Protein AF-A0A9E0LP54-F1 (afdb_monomer_lite)

Secondary structure (DSSP, 8-state):
---SHHHHHHHHHHHHHHHHHHHHHHHHHHTT-S-HHHHHHHHHHHHHHHHHHHHHHHHHHHHHTT-S----HHHHHHHHHHHHHHHHHHTT--HHHHHHHHTS-HHHHHHHHHTTTTT--HHHHHHHHHHHHS--------------

pLDDT: mean 88.48, std 14.31, range [39.94, 97.5]

Structure (mmCIF, N/CA/C/O backbone):
data_AF-A0A9E0LP54-F1
#
_entry.id   AF-A0A9E0LP54-F1
#
loop_
_atom_site.group_PDB
_atom_site.id
_atom_site.type_symbol
_atom_site.label_atom_id
_atom_site.label_alt_id
_atom_site.label_comp_id
_atom_site.label_asym_id
_atom_site.label_entity_id
_atom_site.label_seq_id
_atom_site.pdbx_PDB_ins_code
_atom_site.Cartn_x
_atom_site.Cartn_y
_atom_site.Cartn_z
_atom_site.occupancy
_atom_site.B_iso_or_equiv
_atom_site.auth_seq_id
_atom_site.auth_comp_id
_atom_site.auth_asym_id
_atom_site.auth_atom_id
_atom_site.pdbx_PDB_model_num
ATOM 1 N N . MET A 1 1 ? 3.823 -2.191 -5.798 1.00 84.88 1 MET A N 1
ATOM 2 C CA . MET A 1 1 ? 3.596 -3.620 -5.489 1.00 84.88 1 MET A CA 1
ATOM 3 C C . MET A 1 1 ? 2.804 -4.294 -6.603 1.00 84.88 1 MET A C 1
ATOM 5 O O . MET A 1 1 ? 1.711 -3.843 -6.953 1.00 84.88 1 MET A O 1
ATOM 9 N N . LEU A 1 2 ? 3.349 -5.385 -7.138 1.00 94.00 2 LEU A N 1
ATOM 10 C CA . LEU A 1 2 ? 2.703 -6.236 -8.137 1.00 94.00 2 LEU A CA 1
ATOM 11 C C . LEU A 1 2 ? 1.709 -7.180 -7.451 1.00 94.00 2 LEU A C 1
ATOM 13 O O . LEU A 1 2 ? 2.024 -7.795 -6.439 1.00 94.00 2 LEU A O 1
ATOM 17 N N . LYS A 1 3 ? 0.493 -7.292 -7.990 1.00 92.25 3 LYS A N 1
ATOM 18 C CA . LYS A 1 3 ? -0.607 -8.037 -7.349 1.00 92.25 3 LYS A CA 1
ATOM 19 C C . LYS A 1 3 ? -0.773 -9.458 -7.879 1.00 92.25 3 LYS A C 1
ATOM 21 O O . LYS A 1 3 ? -1.484 -10.252 -7.274 1.00 92.25 3 LYS A O 1
ATOM 26 N N . ASN A 1 4 ? -0.222 -9.755 -9.056 1.00 94.69 4 ASN A N 1
ATOM 27 C CA . ASN A 1 4 ? -0.403 -11.041 -9.721 1.00 94.69 4 ASN A CA 1
ATOM 28 C C . ASN A 1 4 ? 0.702 -11.342 -10.741 1.00 94.69 4 ASN A C 1
ATOM 30 O O . ASN A 1 4 ? 1.452 -10.463 -11.168 1.00 94.69 4 ASN A O 1
ATOM 34 N N . GLU A 1 5 ? 0.708 -12.592 -11.200 1.00 95.44 5 GLU A N 1
ATOM 35 C CA . GLU A 1 5 ? 1.650 -13.121 -12.187 1.00 95.44 5 GLU A CA 1
ATOM 36 C C . GLU A 1 5 ? 1.614 -12.366 -13.529 1.00 95.44 5 GLU A C 1
ATOM 38 O O . GLU A 1 5 ? 2.645 -12.135 -14.159 1.00 95.44 5 GLU A O 1
ATOM 43 N N . LYS A 1 6 ? 0.432 -11.920 -13.978 1.00 97.12 6 LYS A N 1
ATOM 44 C CA . LYS A 1 6 ? 0.306 -11.151 -15.228 1.00 97.12 6 LYS A CA 1
ATOM 45 C C . LYS A 1 6 ? 1.036 -9.807 -15.127 1.00 97.12 6 LYS A C 1
ATOM 47 O O . LYS A 1 6 ? 1.740 -9.423 -16.061 1.00 97.12 6 LYS A O 1
ATOM 52 N N . GLN A 1 7 ? 0.873 -9.102 -14.009 1.00 97.25 7 GLN A N 1
ATOM 53 C CA . GLN A 1 7 ? 1.554 -7.838 -13.728 1.00 97.25 7 GLN A CA 1
ATOM 54 C C . GLN A 1 7 ? 3.062 -8.050 -13.605 1.00 97.25 7 GLN A C 1
ATOM 56 O O . GLN A 1 7 ? 3.818 -7.283 -14.190 1.00 97.25 7 GLN A O 1
ATOM 61 N N . TYR A 1 8 ? 3.493 -9.130 -12.954 1.00 97.50 8 TYR A N 1
ATOM 62 C CA . TYR A 1 8 ? 4.900 -9.510 -12.861 1.00 97.50 8 TYR A CA 1
ATOM 63 C C . TYR A 1 8 ? 5.558 -9.752 -14.228 1.00 97.50 8 TYR A C 1
ATOM 65 O O . TYR A 1 8 ? 6.585 -9.146 -14.543 1.00 97.50 8 TYR A O 1
ATOM 73 N N . ARG A 1 9 ? 4.928 -10.542 -15.106 1.00 97.06 9 ARG A N 1
ATOM 74 C CA . ARG A 1 9 ? 5.430 -10.761 -16.478 1.00 97.06 9 ARG A CA 1
ATOM 75 C C . ARG A 1 9 ? 5.494 -9.468 -17.285 1.00 97.06 9 ARG A C 1
ATOM 77 O O . ARG A 1 9 ? 6.457 -9.233 -18.021 1.00 97.06 9 ARG A O 1
ATOM 84 N N . SER A 1 10 ? 4.480 -8.618 -17.135 1.00 97.50 10 SER A N 1
ATOM 85 C CA . SER A 1 10 ? 4.462 -7.300 -17.766 1.00 97.50 10 SER A CA 1
ATOM 86 C C . SER A 1 10 ? 5.604 -6.422 -17.250 1.00 97.50 10 SER A C 1
ATOM 88 O O . SER A 1 10 ? 6.281 -5.787 -18.054 1.00 97.50 10 SER A O 1
ATOM 90 N N . ALA A 1 11 ? 5.862 -6.421 -15.940 1.00 96.19 11 ALA A N 1
ATOM 91 C CA . ALA A 1 11 ? 6.942 -5.659 -15.321 1.00 96.19 11 ALA A CA 1
ATOM 92 C C . ALA A 1 11 ? 8.320 -6.118 -15.819 1.00 96.19 11 ALA A C 1
ATOM 94 O O . ALA A 1 11 ? 9.118 -5.278 -16.228 1.00 96.19 11 ALA A O 1
ATOM 95 N N . LYS A 1 12 ? 8.579 -7.434 -15.899 1.00 97.38 12 LYS A N 1
ATOM 96 C CA . LYS A 1 12 ? 9.823 -7.974 -16.485 1.00 97.38 12 LYS A CA 1
ATOM 97 C C . LYS A 1 12 ? 10.004 -7.576 -17.950 1.00 97.38 12 LYS A C 1
ATOM 99 O O . LYS A 1 12 ? 11.099 -7.200 -18.363 1.00 97.38 12 LYS A O 1
ATOM 104 N N . THR A 1 13 ? 8.925 -7.605 -18.730 1.00 97.50 13 THR A N 1
ATOM 105 C CA . THR A 1 13 ? 8.959 -7.173 -20.136 1.00 97.50 13 THR A CA 1
ATOM 106 C C . THR A 1 13 ? 9.296 -5.685 -20.249 1.00 97.50 13 THR A C 1
ATOM 108 O O . THR A 1 13 ? 10.153 -5.307 -21.046 1.00 97.50 13 THR A O 1
ATOM 111 N N . SER A 1 14 ? 8.657 -4.838 -19.440 1.00 95.81 14 SER A N 1
ATOM 112 C CA . SER A 1 14 ? 8.945 -3.402 -19.393 1.00 95.81 14 SER A CA 1
ATOM 113 C C . SER A 1 14 ? 10.371 -3.117 -18.929 1.00 95.81 14 SER A C 1
ATOM 115 O O . SER A 1 14 ? 11.036 -2.280 -19.526 1.00 95.81 14 SER A O 1
ATOM 117 N N . LEU A 1 15 ? 10.871 -3.837 -17.921 1.00 97.19 15 LEU A N 1
ATOM 118 C CA . LEU A 1 15 ? 12.246 -3.706 -17.437 1.00 97.19 15 LEU A CA 1
ATOM 119 C C . LEU A 1 15 ? 13.260 -3.966 -18.558 1.00 97.19 15 LEU A C 1
ATOM 121 O O . LEU A 1 15 ? 14.198 -3.190 -18.729 1.00 97.19 15 LEU A O 1
ATOM 125 N N . ASN A 1 16 ? 13.049 -5.017 -19.353 1.00 96.50 16 ASN A N 1
ATOM 126 C CA . ASN A 1 16 ? 13.913 -5.316 -20.494 1.00 96.50 16 ASN A CA 1
ATOM 127 C C . ASN A 1 16 ? 13.868 -4.202 -21.548 1.00 96.50 16 ASN A C 1
ATOM 129 O O . ASN A 1 16 ? 14.917 -3.793 -22.032 1.00 96.50 16 ASN A O 1
ATOM 133 N N . LYS A 1 17 ? 12.682 -3.655 -21.847 1.00 96.31 17 LYS A N 1
ATOM 134 C CA . LYS A 1 17 ? 12.545 -2.514 -22.770 1.00 96.31 17 LYS A CA 1
ATOM 135 C C . LYS A 1 17 ? 13.293 -1.278 -22.273 1.00 96.31 17 LYS A C 1
ATOM 137 O O . LYS A 1 17 ? 14.012 -0.659 -23.046 1.00 96.31 17 LYS A O 1
ATOM 142 N N . TRP A 1 18 ? 13.160 -0.936 -20.991 1.00 95.50 18 TRP A N 1
ATOM 143 C CA . TRP A 1 18 ? 13.866 0.208 -20.409 1.00 95.50 18 TRP A CA 1
ATOM 144 C C . TRP A 1 18 ? 15.384 0.032 -20.434 1.00 95.50 18 TRP A C 1
ATOM 146 O O . TRP A 1 18 ? 16.092 0.989 -20.729 1.00 95.50 18 TRP A O 1
ATOM 156 N N . ARG A 1 19 ? 15.884 -1.186 -20.194 1.00 94.94 19 ARG A N 1
ATOM 157 C CA . ARG A 1 19 ? 17.312 -1.506 -20.338 1.00 94.94 19 ARG A CA 1
ATOM 158 C C . ARG A 1 19 ? 17.790 -1.327 -21.776 1.00 94.94 19 ARG A C 1
ATOM 160 O O . ARG A 1 19 ? 18.763 -0.620 -21.991 1.00 94.94 19 ARG A O 1
ATOM 167 N N . SER A 1 20 ? 17.059 -1.858 -22.756 1.00 94.56 20 SER A N 1
ATOM 168 C CA . SER A 1 20 ? 17.400 -1.657 -24.169 1.00 94.56 20 SER A CA 1
ATOM 169 C C . SER A 1 20 ? 17.370 -0.180 -24.576 1.00 94.56 20 SER A C 1
ATOM 171 O O . SER A 1 20 ? 18.238 0.262 -25.321 1.00 94.56 20 SER A O 1
ATOM 173 N N . ASN A 1 21 ? 16.415 0.607 -24.069 1.00 93.56 21 ASN A N 1
ATOM 174 C CA . ASN A 1 21 ? 16.376 2.051 -24.316 1.00 93.56 21 ASN A CA 1
ATOM 175 C C . ASN A 1 21 ? 17.593 2.767 -23.715 1.00 93.56 21 ASN A C 1
ATOM 177 O O . ASN A 1 21 ? 18.141 3.664 -24.349 1.00 93.56 21 ASN A O 1
ATOM 181 N N . LEU A 1 22 ? 18.024 2.363 -22.516 1.00 93.06 22 LEU A N 1
ATOM 182 C CA . LEU A 1 22 ? 19.222 2.902 -21.879 1.00 93.06 22 LEU A CA 1
ATOM 183 C C . LEU A 1 22 ? 20.479 2.597 -22.705 1.00 93.06 22 LEU A C 1
ATOM 185 O O . LEU A 1 22 ? 21.314 3.481 -22.882 1.00 93.06 22 LEU A O 1
ATOM 189 N N . ASP A 1 23 ? 20.590 1.384 -23.250 1.00 91.69 23 ASP A N 1
ATOM 190 C CA . ASP A 1 23 ? 21.707 0.997 -24.118 1.00 91.69 23 ASP A CA 1
ATOM 191 C C . ASP A 1 23 ? 21.747 1.860 -25.389 1.00 91.69 23 ASP A C 1
ATOM 193 O O . ASP A 1 23 ? 22.788 2.421 -25.727 1.00 91.69 23 ASP A O 1
ATOM 197 N N . VAL A 1 24 ? 20.596 2.054 -26.047 1.00 90.56 24 VAL A N 1
ATOM 198 C CA . VAL A 1 24 ? 20.473 2.931 -27.228 1.00 90.56 24 VAL A CA 1
ATOM 199 C C . VAL A 1 24 ? 20.843 4.379 -26.895 1.00 90.56 24 VAL A C 1
ATOM 201 O O . VAL A 1 24 ? 21.543 5.033 -27.673 1.00 90.56 24 VAL A O 1
ATOM 204 N N . LEU A 1 25 ? 20.398 4.887 -25.742 1.00 88.50 25 LEU A N 1
ATOM 205 C CA . LEU A 1 25 ? 20.723 6.238 -25.289 1.00 88.50 25 LEU A CA 1
ATOM 206 C C . LEU A 1 25 ? 22.231 6.402 -25.051 1.00 88.50 25 LEU A C 1
ATOM 208 O O . LEU A 1 25 ? 22.810 7.398 -25.485 1.00 88.50 25 LEU A O 1
ATOM 212 N N . ASN A 1 26 ? 22.877 5.414 -24.428 1.00 87.06 26 ASN A N 1
ATOM 213 C CA . ASN A 1 26 ? 24.323 5.421 -24.209 1.00 87.06 26 ASN A CA 1
ATOM 214 C C . ASN A 1 26 ? 25.096 5.410 -25.539 1.00 87.06 26 ASN A C 1
ATOM 216 O O . ASN A 1 26 ? 25.999 6.224 -25.718 1.00 87.06 26 ASN A O 1
ATOM 220 N N . SER A 1 27 ? 24.692 4.596 -26.522 1.00 85.88 27 SER A N 1
ATOM 221 C CA . SER A 1 27 ? 25.318 4.604 -27.856 1.00 85.88 27 SER A CA 1
ATOM 222 C C . SER A 1 27 ? 25.150 5.944 -28.591 1.00 85.88 27 SER A C 1
ATOM 224 O O . SER A 1 27 ? 26.052 6.401 -29.300 1.00 85.88 27 SER A O 1
ATOM 226 N N . ARG A 1 28 ? 24.006 6.622 -28.414 1.00 82.81 28 ARG A N 1
ATOM 227 C CA . ARG A 1 28 ? 23.783 7.973 -28.960 1.00 82.81 28 ARG A CA 1
ATOM 228 C C . ARG A 1 28 ? 24.678 9.014 -28.283 1.00 82.81 28 ARG A C 1
ATOM 230 O O . ARG A 1 28 ? 25.156 9.924 -28.960 1.00 82.81 28 ARG A O 1
ATOM 237 N N . ALA A 1 29 ? 24.915 8.865 -26.981 1.00 80.56 29 ALA A N 1
ATOM 238 C CA . ALA A 1 29 ? 25.820 9.714 -26.212 1.00 80.56 29 ALA A CA 1
ATOM 239 C C . ALA A 1 29 ? 27.264 9.617 -26.703 1.00 80.56 29 ALA A C 1
ATOM 241 O O . ALA A 1 29 ? 27.914 10.638 -26.913 1.00 80.56 29 ALA A O 1
ATOM 242 N N . GLU A 1 30 ? 27.734 8.398 -26.963 1.00 79.94 30 GLU A N 1
ATOM 243 C CA . GLU A 1 30 ? 29.075 8.126 -27.494 1.00 79.94 30 GLU A CA 1
ATOM 244 C C . GLU A 1 30 ? 29.284 8.712 -28.898 1.00 79.94 30 GLU A C 1
ATOM 246 O O . GLU A 1 30 ? 30.395 9.089 -29.258 1.00 79.94 30 GLU A O 1
ATOM 251 N N . SER A 1 31 ? 28.206 8.849 -29.676 1.00 77.75 31 SER A N 1
ATOM 252 C CA . SER A 1 31 ? 28.245 9.424 -31.026 1.00 77.75 31 SER A CA 1
ATOM 253 C C . SER A 1 31 ? 28.356 10.959 -31.045 1.00 77.75 31 SER A C 1
ATOM 255 O O . SER A 1 31 ? 28.515 11.538 -32.118 1.00 77.75 31 SER A O 1
ATOM 257 N N . GLY A 1 32 ? 28.233 11.639 -29.896 1.00 72.12 32 GLY A N 1
ATOM 258 C CA . GLY A 1 32 ? 28.372 13.100 -29.782 1.00 72.12 32 GLY A CA 1
ATOM 259 C C . GLY A 1 32 ? 27.285 13.923 -30.491 1.00 72.12 32 GLY A C 1
ATOM 260 O O . GLY A 1 32 ? 27.455 15.119 -30.701 1.00 72.12 32 GLY A O 1
ATOM 261 N N . ALA A 1 33 ? 26.169 13.300 -30.883 1.00 66.12 33 ALA A N 1
ATOM 262 C CA . ALA A 1 33 ? 25.135 13.922 -31.717 1.00 66.12 33 ALA A CA 1
ATOM 263 C C . ALA A 1 33 ? 24.134 14.810 -30.944 1.00 66.12 33 ALA A C 1
ATOM 265 O O . ALA A 1 33 ? 23.240 15.397 -31.553 1.00 66.12 33 ALA A O 1
ATOM 266 N N . VAL A 1 34 ? 24.225 14.863 -29.611 1.00 70.81 34 VAL A N 1
ATOM 267 C CA . VAL A 1 34 ? 23.295 15.580 -28.721 1.00 70.81 34 VAL A CA 1
ATOM 268 C C . VAL A 1 34 ? 24.067 16.197 -27.557 1.00 70.81 34 VAL A C 1
ATOM 270 O O . VAL A 1 34 ? 25.060 15.636 -27.101 1.00 70.81 34 VAL A O 1
ATOM 273 N N . GLU A 1 35 ? 23.579 17.334 -27.062 1.00 79.25 35 GLU A N 1
ATOM 274 C CA . GLU A 1 35 ? 24.073 18.013 -25.862 1.00 79.25 35 GLU A CA 1
ATOM 275 C C . GLU A 1 35 ? 24.151 17.074 -24.646 1.00 79.25 35 GLU A C 1
ATOM 277 O O . GLU A 1 35 ? 23.163 16.442 -24.263 1.00 79.25 35 GLU A O 1
ATOM 282 N N . ALA A 1 36 ? 25.319 17.016 -24.001 1.00 80.06 36 ALA A N 1
ATOM 283 C CA . ALA A 1 36 ? 25.621 16.037 -22.953 1.00 80.06 36 ALA A CA 1
ATOM 284 C C . ALA A 1 36 ? 24.684 16.116 -21.733 1.00 80.06 36 ALA A C 1
ATOM 286 O O . ALA A 1 36 ? 24.344 15.087 -21.151 1.00 80.06 36 ALA A O 1
ATOM 287 N N . TRP A 1 37 ? 24.236 17.320 -21.361 1.00 83.56 37 TRP A N 1
ATOM 288 C CA . TRP A 1 37 ? 23.349 17.518 -20.210 1.00 83.56 37 TRP A CA 1
ATOM 289 C C . TRP A 1 37 ? 21.952 16.921 -20.438 1.00 83.56 37 TRP A C 1
ATOM 291 O O . TRP A 1 37 ? 21.359 16.378 -19.511 1.00 83.56 37 TRP A O 1
ATOM 301 N N . LEU A 1 38 ? 21.440 16.968 -21.673 1.00 85.44 38 LEU A N 1
ATOM 302 C CA . LEU A 1 38 ? 20.117 16.439 -22.010 1.00 85.44 38 LEU A CA 1
ATOM 303 C C . LEU A 1 38 ? 20.104 14.907 -21.949 1.00 85.44 38 LEU A C 1
ATOM 305 O O . LEU A 1 38 ? 19.142 14.305 -21.476 1.00 85.44 38 LEU A O 1
ATOM 309 N N . ILE A 1 39 ? 21.196 14.284 -22.394 1.00 86.12 39 ILE A N 1
ATOM 310 C CA . ILE A 1 39 ? 21.387 12.834 -22.310 1.00 86.12 39 ILE A CA 1
ATOM 311 C C . ILE A 1 39 ? 21.468 12.382 -20.850 1.00 86.12 39 ILE A C 1
ATOM 313 O O . ILE A 1 39 ? 20.915 11.340 -20.509 1.00 86.12 39 ILE A O 1
ATOM 317 N N . GLU A 1 40 ? 22.152 13.144 -19.991 1.00 87.94 40 GLU A N 1
ATOM 318 C CA . GLU A 1 40 ? 22.262 12.811 -18.568 1.00 87.94 40 GLU A CA 1
ATOM 319 C C . GLU A 1 40 ? 20.897 12.825 -17.873 1.00 87.94 40 GLU A C 1
ATOM 321 O O . GLU A 1 40 ? 20.561 11.872 -17.173 1.00 87.94 40 GLU A O 1
ATOM 326 N N . GLU A 1 41 ? 20.080 13.852 -18.118 1.00 90.19 41 GLU A N 1
ATOM 327 C CA . GLU A 1 41 ? 18.722 13.933 -17.567 1.00 90.19 41 GLU A CA 1
ATOM 328 C C . GLU A 1 41 ? 17.844 12.764 -18.040 1.00 90.19 41 GLU A C 1
ATOM 330 O O . GLU A 1 41 ? 17.170 12.108 -17.240 1.00 90.19 41 GLU A O 1
ATOM 335 N N . GLU A 1 42 ? 17.888 12.441 -19.337 1.00 90.88 42 GLU A N 1
ATOM 336 C CA . GLU A 1 42 ? 17.133 11.318 -19.899 1.00 90.88 42 GLU A CA 1
ATOM 337 C C . GLU A 1 42 ? 17.602 9.971 -19.318 1.00 90.88 42 GLU A C 1
ATOM 339 O O . GLU A 1 42 ? 16.787 9.124 -18.932 1.00 90.88 42 GLU A O 1
ATOM 344 N N . ARG A 1 43 ? 18.920 9.791 -19.176 1.00 92.81 43 ARG A N 1
ATOM 345 C CA . ARG A 1 43 ? 19.530 8.612 -18.553 1.00 92.81 43 ARG A CA 1
A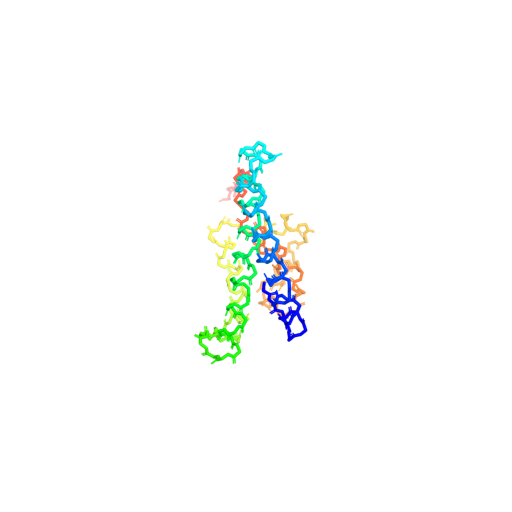TOM 346 C C . ARG A 1 43 ? 19.090 8.470 -17.106 1.00 92.81 43 ARG A C 1
ATOM 348 O O . ARG A 1 43 ? 18.693 7.373 -16.707 1.00 92.81 43 ARG A O 1
ATOM 355 N N . PHE A 1 44 ? 19.142 9.548 -16.332 1.00 93.38 44 PHE A N 1
ATOM 356 C CA . PHE A 1 44 ? 18.719 9.545 -14.940 1.00 93.38 44 PHE A CA 1
ATOM 357 C C . PHE A 1 44 ? 17.253 9.118 -14.820 1.00 93.38 44 PHE A C 1
ATOM 359 O O . PHE A 1 44 ? 16.938 8.209 -14.050 1.00 93.38 44 PHE A O 1
ATOM 366 N N . ALA A 1 45 ? 16.363 9.689 -15.636 1.00 94.50 45 ALA A N 1
ATOM 367 C CA . ALA A 1 45 ? 14.949 9.325 -15.640 1.00 94.50 45 ALA A CA 1
ATOM 368 C C . ALA A 1 45 ? 14.731 7.828 -15.943 1.00 94.50 45 ALA A C 1
ATOM 370 O O . ALA A 1 45 ? 14.007 7.140 -15.214 1.00 94.50 45 ALA A O 1
ATOM 371 N N . ILE A 1 46 ? 15.405 7.290 -16.967 1.00 94.75 46 ILE A N 1
ATOM 372 C CA . ILE A 1 46 ? 15.327 5.863 -17.321 1.00 94.75 46 ILE A CA 1
ATOM 373 C C . ILE A 1 46 ? 15.868 4.980 -16.189 1.00 94.75 46 ILE A C 1
ATOM 375 O O . ILE A 1 46 ? 15.249 3.972 -15.842 1.00 94.75 46 ILE A O 1
ATOM 379 N N . GLN A 1 47 ? 16.995 5.350 -15.578 1.00 95.88 47 GLN A N 1
ATOM 380 C CA . GLN A 1 47 ? 17.582 4.609 -14.460 1.00 95.88 47 GLN A CA 1
ATOM 381 C C . GLN A 1 47 ? 16.644 4.552 -13.252 1.00 95.88 47 GLN A C 1
ATOM 383 O O . GLN A 1 47 ? 16.514 3.491 -12.637 1.00 95.88 47 GLN A O 1
ATOM 388 N N . GLN A 1 48 ? 15.940 5.644 -12.938 1.00 96.81 48 GLN A N 1
ATOM 389 C CA . GLN A 1 48 ? 14.946 5.634 -11.863 1.00 96.81 48 GLN A CA 1
ATOM 390 C C . GLN A 1 48 ? 13.775 4.706 -12.181 1.00 96.81 48 GLN A C 1
ATOM 392 O O . GLN A 1 48 ? 13.344 3.939 -11.317 1.00 96.81 48 GLN A O 1
ATOM 397 N N . GLN A 1 49 ? 13.311 4.696 -13.432 1.00 95.94 49 GLN A N 1
ATOM 398 C CA . GLN A 1 49 ? 12.243 3.795 -13.855 1.00 95.94 49 GLN A CA 1
ATOM 399 C C . GLN A 1 49 ? 12.661 2.317 -13.781 1.00 95.94 49 GLN A C 1
ATOM 401 O O . GLN A 1 49 ? 11.871 1.469 -13.351 1.00 95.94 49 GLN A O 1
ATOM 406 N N . ILE A 1 50 ? 13.905 2.006 -14.160 1.00 97.31 50 ILE A N 1
ATOM 407 C CA . ILE A 1 50 ? 14.506 0.672 -14.021 1.00 97.31 50 ILE A CA 1
ATOM 408 C C . ILE A 1 50 ? 14.565 0.273 -12.549 1.00 97.31 50 ILE A C 1
ATOM 410 O O . ILE A 1 50 ? 14.084 -0.803 -12.193 1.00 97.31 50 ILE A O 1
ATOM 414 N N . LYS A 1 51 ? 15.109 1.145 -11.693 1.00 97.19 51 LYS A N 1
ATOM 415 C CA . LYS A 1 51 ? 15.245 0.897 -10.256 1.00 97.19 51 LYS A CA 1
ATOM 416 C C . LYS A 1 51 ? 13.890 0.614 -9.614 1.00 97.19 51 LYS A C 1
ATOM 418 O O . LYS A 1 51 ? 13.764 -0.354 -8.871 1.00 97.19 51 LYS A O 1
ATOM 423 N N . GLN A 1 52 ? 12.869 1.407 -9.937 1.00 96.38 52 GLN A N 1
ATOM 424 C CA . GLN A 1 52 ? 11.512 1.191 -9.438 1.00 96.38 52 GLN A CA 1
ATOM 425 C C . GLN A 1 52 ? 10.975 -0.193 -9.832 1.00 96.38 52 GLN A C 1
ATOM 427 O O . GLN A 1 52 ? 10.501 -0.932 -8.972 1.00 96.38 52 GLN A O 1
ATOM 432 N N . LEU A 1 53 ? 11.088 -0.570 -11.110 1.00 96.62 53 LEU A N 1
ATOM 433 C CA . LEU A 1 53 ? 10.621 -1.875 -11.589 1.00 96.62 53 LEU A CA 1
ATOM 434 C C . LEU A 1 53 ? 11.387 -3.037 -10.951 1.00 96.62 53 LEU A C 1
ATOM 436 O O . LEU A 1 53 ? 10.780 -4.051 -10.621 1.00 96.62 53 LEU A O 1
ATOM 440 N N . GLN A 1 54 ? 12.701 -2.902 -10.763 1.00 97.38 54 GLN A N 1
ATOM 441 C CA . GLN A 1 54 ? 13.508 -3.918 -10.086 1.00 97.38 54 GLN A CA 1
ATOM 442 C C . GLN A 1 54 ? 13.061 -4.118 -8.640 1.00 97.38 54 GLN A C 1
ATOM 444 O O . GLN A 1 54 ? 12.898 -5.262 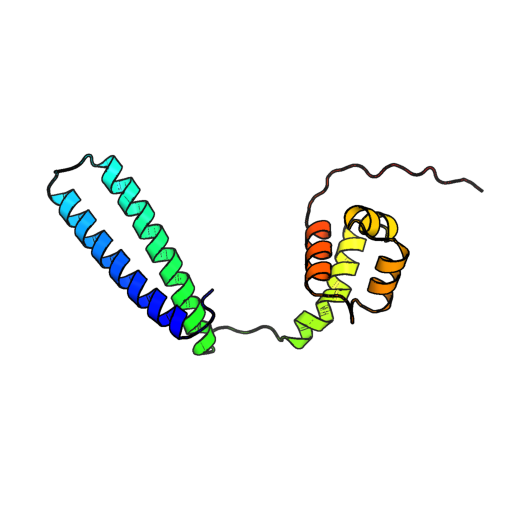-8.229 1.00 97.38 54 GLN A O 1
ATOM 449 N N . THR A 1 55 ? 12.814 -3.034 -7.900 1.00 97.00 55 THR A N 1
ATOM 450 C CA . THR A 1 55 ? 12.303 -3.112 -6.526 1.00 97.00 55 THR A CA 1
ATOM 451 C C . THR A 1 55 ? 10.963 -3.841 -6.475 1.00 97.00 55 THR A C 1
ATOM 453 O O . THR A 1 55 ? 10.804 -4.754 -5.674 1.00 97.00 55 THR A O 1
ATOM 456 N N . GLU A 1 56 ? 10.015 -3.495 -7.350 1.00 96.56 56 GLU A N 1
ATOM 457 C CA . GLU A 1 56 ? 8.696 -4.144 -7.368 1.00 96.56 56 GLU A CA 1
ATOM 458 C C . GLU A 1 56 ? 8.760 -5.630 -7.752 1.00 96.56 56 GLU A C 1
ATOM 460 O O . GLU A 1 56 ? 8.010 -6.443 -7.212 1.00 96.56 56 GLU A O 1
ATOM 465 N N . ILE A 1 57 ? 9.640 -5.988 -8.693 1.00 97.38 57 ILE A N 1
ATOM 466 C CA . ILE A 1 57 ? 9.870 -7.377 -9.109 1.00 97.38 57 ILE A CA 1
ATOM 467 C C . ILE A 1 57 ? 10.498 -8.174 -7.966 1.00 97.38 57 ILE A C 1
ATOM 469 O O . ILE A 1 57 ? 10.017 -9.265 -7.673 1.00 97.38 57 ILE A O 1
ATOM 473 N N . GLN A 1 58 ? 11.529 -7.628 -7.317 1.00 96.31 58 GLN A N 1
ATOM 474 C CA . GLN A 1 58 ? 12.210 -8.289 -6.206 1.00 96.31 58 GLN A CA 1
ATOM 475 C C . GLN A 1 58 ? 11.263 -8.492 -5.021 1.00 96.31 58 GLN A C 1
ATOM 477 O O . GLN A 1 58 ? 11.199 -9.588 -4.479 1.00 96.31 58 GLN A O 1
ATOM 482 N N . GLU A 1 59 ? 10.475 -7.471 -4.673 1.00 95.50 59 GLU A N 1
ATOM 483 C CA . GLU A 1 59 ? 9.446 -7.560 -3.632 1.00 95.50 59 GLU A CA 1
ATOM 484 C C . GLU A 1 59 ? 8.458 -8.701 -3.924 1.00 95.50 59 GLU A C 1
ATOM 486 O O . GLU A 1 59 ? 8.136 -9.491 -3.039 1.00 95.50 59 GLU A O 1
ATOM 491 N N . PHE A 1 60 ? 8.001 -8.832 -5.173 1.00 96.19 60 PHE A N 1
ATOM 492 C CA . PHE A 1 60 ? 7.105 -9.917 -5.568 1.00 96.19 60 PHE A CA 1
ATOM 493 C C . PHE A 1 60 ? 7.771 -11.299 -5.466 1.00 96.19 60 PHE A C 1
ATOM 495 O O . PHE A 1 60 ? 7.160 -12.230 -4.942 1.00 96.19 60 PHE A O 1
ATOM 502 N N . GLU A 1 61 ? 9.008 -11.436 -5.952 1.00 95.62 61 GLU A N 1
ATOM 503 C CA . GLU A 1 61 ? 9.770 -12.692 -5.897 1.00 95.62 61 GLU A CA 1
ATOM 504 C C . GLU A 1 61 ? 10.030 -13.119 -4.447 1.00 95.62 61 GLU A C 1
ATOM 506 O O . GLU A 1 61 ? 9.764 -14.266 -4.096 1.00 95.62 61 GLU A O 1
ATOM 511 N N . ASP A 1 62 ? 10.430 -12.192 -3.576 1.00 95.69 62 ASP A N 1
ATOM 512 C CA . ASP A 1 62 ? 10.680 -12.474 -2.161 1.00 95.69 62 ASP A CA 1
ATOM 513 C C . ASP A 1 62 ? 9.414 -12.946 -1.425 1.00 95.69 62 ASP A C 1
ATOM 515 O O . ASP A 1 62 ? 9.484 -13.860 -0.596 1.00 95.69 62 ASP A O 1
ATOM 519 N N . ILE A 1 63 ? 8.248 -12.372 -1.748 1.00 94.38 63 ILE A N 1
ATOM 520 C CA . ILE A 1 63 ? 6.962 -12.795 -1.176 1.00 94.38 63 ILE A CA 1
ATOM 521 C C . ILE A 1 63 ? 6.597 -14.204 -1.654 1.00 94.38 63 ILE A C 1
ATOM 523 O O . ILE A 1 63 ? 6.225 -15.050 -0.840 1.00 94.38 63 ILE A O 1
ATOM 527 N N . VAL A 1 64 ? 6.693 -14.472 -2.961 1.00 93.38 64 VAL A N 1
ATOM 528 C CA . VAL A 1 64 ? 6.311 -15.769 -3.551 1.00 93.38 64 VAL A CA 1
ATOM 529 C C . VAL A 1 64 ? 7.251 -16.892 -3.107 1.00 93.38 64 VAL A C 1
ATOM 531 O O . VAL A 1 64 ? 6.800 -18.010 -2.867 1.00 93.38 64 VAL A O 1
ATOM 534 N N . GLU A 1 65 ? 8.541 -16.599 -2.949 1.00 94.75 65 GLU A N 1
ATOM 535 C CA . GLU A 1 65 ? 9.555 -17.552 -2.485 1.00 94.75 65 GLU A CA 1
ATOM 536 C C . GLU A 1 65 ? 9.570 -17.724 -0.957 1.00 94.75 65 GLU A C 1
ATOM 538 O O . GLU A 1 65 ? 10.329 -18.539 -0.433 1.00 94.75 65 GLU A O 1
ATOM 543 N N . GLY A 1 66 ? 8.741 -16.971 -0.225 1.00 91.62 66 GLY A N 1
ATOM 544 C CA . GLY A 1 66 ? 8.657 -17.047 1.235 1.00 91.62 66 GLY A CA 1
ATOM 545 C C . GLY A 1 66 ? 9.867 -16.455 1.964 1.00 91.62 66 GLY A C 1
ATOM 546 O O . GLY A 1 66 ? 10.071 -16.737 3.143 1.00 91.62 66 GLY A O 1
ATOM 547 N N . LYS A 1 67 ? 10.668 -15.627 1.286 1.00 93.69 67 LYS A N 1
ATOM 548 C CA . LYS A 1 67 ? 11.775 -14.867 1.888 1.00 93.69 67 LYS A CA 1
ATOM 549 C C . LYS A 1 67 ? 11.268 -13.690 2.719 1.00 93.69 67 LYS A C 1
ATOM 551 O O . LYS A 1 67 ? 11.964 -13.216 3.615 1.00 93.69 67 LYS A O 1
ATOM 556 N N . THR A 1 68 ? 10.051 -13.222 2.447 1.00 90.12 68 THR A N 1
ATOM 557 C CA . THR A 1 68 ? 9.400 -12.169 3.227 1.00 90.12 68 THR A CA 1
ATOM 558 C C . THR A 1 68 ? 8.678 -12.748 4.442 1.00 90.12 68 THR A C 1
ATOM 560 O O . THR A 1 68 ? 7.716 -13.506 4.315 1.00 90.12 68 THR A O 1
ATOM 563 N N . GLN A 1 69 ? 9.081 -12.324 5.642 1.00 89.12 69 GLN A N 1
ATOM 564 C CA . GLN A 1 69 ? 8.333 -12.614 6.863 1.00 89.12 69 GLN A CA 1
ATOM 565 C C . GLN A 1 69 ? 7.032 -11.803 6.875 1.00 89.12 69 GLN A C 1
ATOM 567 O O . GLN A 1 69 ? 7.018 -10.620 7.214 1.00 89.12 69 GLN A O 1
ATOM 572 N N . LEU A 1 70 ? 5.922 -12.446 6.522 1.00 88.50 70 LEU A N 1
ATOM 573 C CA . LEU A 1 70 ? 4.610 -11.808 6.567 1.00 88.50 70 LEU A CA 1
ATOM 574 C C . LEU A 1 70 ? 4.139 -11.644 8.017 1.00 88.50 70 LEU A C 1
ATOM 576 O O . LEU A 1 70 ? 4.273 -12.550 8.849 1.00 88.50 70 LEU A O 1
ATOM 580 N N . ALA A 1 71 ? 3.561 -10.481 8.315 1.00 88.75 71 ALA A N 1
ATOM 581 C CA . ALA A 1 71 ? 2.869 -10.255 9.575 1.00 88.75 71 ALA A CA 1
ATOM 582 C C . ALA A 1 71 ? 1.619 -11.147 9.663 1.00 88.75 71 ALA A C 1
ATOM 584 O O . ALA A 1 71 ? 0.953 -11.427 8.664 1.00 88.75 71 ALA A O 1
ATOM 585 N N . LYS A 1 72 ? 1.263 -11.573 10.880 1.00 91.62 72 LYS A N 1
ATOM 586 C CA . LYS A 1 72 ? 0.023 -12.323 11.108 1.00 91.62 72 LYS A CA 1
ATOM 587 C C . LYS A 1 72 ? -1.177 -11.421 10.828 1.00 91.62 72 LYS A C 1
ATOM 589 O O . LYS A 1 72 ? -1.411 -10.477 11.577 1.00 91.62 72 LYS A O 1
ATOM 594 N N . ILE A 1 73 ? -1.947 -11.747 9.789 1.00 91.38 73 ILE A N 1
ATOM 595 C CA . ILE A 1 73 ? -3.097 -10.947 9.336 1.00 91.38 73 ILE A CA 1
ATOM 596 C C . ILE A 1 73 ? -4.084 -10.699 10.481 1.00 91.38 73 ILE A C 1
ATOM 598 O O . ILE A 1 73 ? -4.449 -9.555 10.725 1.00 91.38 73 ILE A O 1
ATOM 602 N N . VAL A 1 74 ? -4.452 -11.748 11.225 1.00 90.94 74 VAL A N 1
ATOM 603 C CA . VAL A 1 74 ? -5.402 -11.661 12.350 1.00 90.94 74 VAL A CA 1
ATOM 604 C C . VAL A 1 74 ? -4.948 -10.623 13.376 1.00 90.94 74 VAL A C 1
ATOM 606 O O . VAL A 1 74 ? -5.708 -9.734 13.731 1.00 90.94 74 VAL A O 1
ATOM 609 N N . SER A 1 75 ? -3.671 -10.653 13.765 1.00 90.00 75 SER A N 1
ATOM 610 C CA . SER A 1 75 ? -3.123 -9.693 14.725 1.00 90.00 75 SER A CA 1
ATOM 611 C C . SER A 1 75 ? -3.159 -8.250 14.215 1.00 90.00 75 SER A C 1
ATOM 613 O O . SER A 1 75 ? -3.331 -7.342 15.016 1.00 90.00 75 SER A O 1
ATOM 615 N N . GLN A 1 76 ? -3.001 -8.026 12.907 1.00 89.44 76 GLN A N 1
ATOM 616 C CA . GLN A 1 76 ? -3.079 -6.683 12.320 1.00 89.44 76 GLN A CA 1
ATOM 617 C C . GLN A 1 76 ? -4.522 -6.167 12.279 1.00 89.44 76 GLN A C 1
ATOM 619 O O . GLN A 1 76 ? -4.771 -5.006 12.591 1.00 89.44 76 GLN A O 1
ATOM 624 N N . VAL A 1 77 ? -5.474 -7.034 11.924 1.00 89.81 77 VAL A N 1
ATOM 625 C CA . VAL A 1 77 ? -6.900 -6.683 11.860 1.00 89.81 77 VAL A CA 1
ATOM 626 C C . VAL A 1 77 ? -7.453 -6.407 13.258 1.00 89.81 77 VAL A C 1
ATOM 628 O O . VAL A 1 77 ? -8.077 -5.370 13.467 1.00 89.81 77 VAL A O 1
ATOM 631 N N . ASP A 1 78 ? -7.160 -7.275 14.227 1.00 90.44 78 ASP A N 1
ATOM 632 C CA . ASP A 1 78 ? -7.658 -7.147 15.602 1.00 90.44 78 ASP A CA 1
ATOM 633 C C . ASP A 1 78 ? -7.042 -5.947 16.342 1.00 90.44 78 ASP A C 1
ATOM 635 O O . ASP A 1 78 ? -7.670 -5.362 17.226 1.00 90.44 78 ASP A O 1
ATOM 639 N N . ALA A 1 79 ? -5.815 -5.550 15.984 1.00 92.12 79 ALA A N 1
ATOM 640 C CA . ALA A 1 79 ? -5.144 -4.397 16.582 1.00 92.12 79 ALA A CA 1
ATOM 641 C C . ALA A 1 79 ? -5.620 -3.050 16.016 1.00 92.12 79 ALA A C 1
ATOM 643 O O . ALA A 1 79 ? -5.414 -2.015 16.646 1.00 92.12 79 ALA A O 1
ATOM 644 N N . LEU A 1 80 ? -6.249 -3.027 14.839 1.00 93.31 80 LEU A N 1
ATOM 645 C CA . LEU A 1 80 ? -6.600 -1.775 14.171 1.00 93.31 80 LEU A CA 1
ATOM 646 C C . LEU A 1 80 ? -7.598 -0.913 14.976 1.00 93.31 80 LEU A C 1
ATOM 648 O O . LEU A 1 80 ? -7.332 0.280 15.140 1.00 93.31 80 LEU A O 1
ATOM 652 N N . PRO A 1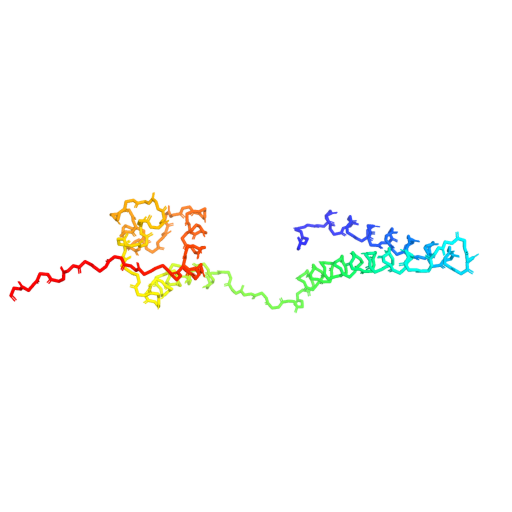 81 ? -8.703 -1.455 15.531 1.00 94.50 81 PRO A N 1
ATOM 653 C CA . PRO A 1 81 ? -9.638 -0.665 16.332 1.00 94.50 81 PRO A CA 1
ATOM 654 C C . PRO A 1 81 ? -8.982 -0.004 17.546 1.00 94.50 81 PRO A C 1
ATOM 656 O O . PRO A 1 81 ? -9.175 1.187 17.796 1.00 94.50 81 PRO A O 1
ATOM 659 N N . SER A 1 82 ? -8.168 -0.765 18.284 1.00 94.50 82 SER A N 1
ATOM 660 C CA . SER A 1 82 ? -7.470 -0.251 19.463 1.00 94.50 82 SER A CA 1
ATOM 661 C C . SER A 1 82 ? -6.418 0.785 19.077 1.00 94.50 82 SER A C 1
ATOM 663 O O . SER A 1 82 ? -6.279 1.789 19.773 1.00 94.50 82 SER A O 1
ATOM 665 N N . LEU A 1 83 ? -5.744 0.613 17.937 1.00 95.38 83 LEU A N 1
ATOM 666 C CA . LEU A 1 83 ? -4.788 1.583 17.411 1.00 95.38 83 LEU A CA 1
ATOM 667 C C . LEU A 1 83 ? -5.435 2.940 17.102 1.00 95.38 83 LEU A C 1
ATOM 669 O O . LEU A 1 83 ? -4.883 3.966 17.496 1.00 95.38 83 LEU A O 1
ATOM 673 N N . LEU A 1 84 ? -6.616 2.967 16.473 1.00 95.56 84 LEU A N 1
ATOM 674 C CA . LEU A 1 84 ? -7.350 4.217 16.218 1.00 95.56 84 LEU A CA 1
ATOM 675 C C . LEU A 1 84 ? -7.703 4.946 17.522 1.00 95.56 84 LEU A C 1
ATOM 677 O O . LEU A 1 84 ? -7.520 6.160 17.633 1.00 95.56 84 LEU A O 1
ATOM 681 N N . ILE A 1 85 ? -8.168 4.203 18.531 1.00 95.88 85 ILE A N 1
ATOM 682 C CA . ILE A 1 85 ? -8.505 4.763 19.846 1.00 95.88 85 ILE A CA 1
ATOM 683 C C . ILE A 1 85 ? -7.242 5.300 20.532 1.00 95.88 85 ILE A C 1
ATOM 685 O O . ILE A 1 85 ? -7.255 6.419 21.044 1.00 95.88 85 ILE A O 1
ATOM 689 N N . MET A 1 86 ? -6.137 4.548 20.510 1.00 96.12 86 MET A N 1
ATOM 690 C CA . MET A 1 86 ? -4.858 4.986 21.080 1.00 96.12 86 MET A CA 1
ATOM 691 C C . MET A 1 86 ? -4.352 6.271 20.422 1.00 96.12 86 MET A C 1
ATOM 693 O O . MET A 1 86 ? -3.952 7.188 21.133 1.00 96.12 86 MET A O 1
ATOM 697 N N . TRP A 1 87 ? -4.434 6.386 19.095 1.00 96.25 87 TRP A N 1
ATOM 698 C CA . TRP A 1 87 ? -4.086 7.614 18.375 1.00 96.25 87 TRP A CA 1
ATOM 699 C C . TRP A 1 87 ? -4.965 8.798 18.775 1.00 96.25 87 TRP A C 1
ATOM 701 O O . TRP A 1 87 ? -4.452 9.886 19.043 1.00 96.25 87 TRP A O 1
ATOM 711 N N . ARG A 1 88 ? -6.286 8.592 18.874 1.00 95.88 88 ARG A N 1
ATOM 712 C CA . ARG A 1 88 ? -7.212 9.632 19.345 1.00 95.88 88 ARG A CA 1
ATOM 713 C C . ARG A 1 88 ? -6.817 10.129 20.737 1.00 95.88 88 ARG A C 1
ATOM 715 O O . ARG A 1 88 ? -6.783 11.338 20.971 1.00 95.88 88 ARG A O 1
ATOM 722 N N . LEU A 1 89 ? -6.518 9.203 21.648 1.00 95.69 89 LEU A N 1
ATOM 723 C CA . LEU A 1 89 ? -6.101 9.510 23.016 1.00 95.69 89 LEU A CA 1
ATOM 724 C C . LEU A 1 89 ? -4.739 10.215 23.058 1.00 95.69 89 LEU A C 1
ATOM 726 O O . LEU A 1 89 ? -4.603 11.199 23.781 1.00 95.69 89 LEU A O 1
ATOM 730 N N . ALA A 1 90 ? -3.769 9.771 22.255 1.00 95.25 90 ALA A N 1
ATOM 731 C CA . ALA A 1 90 ? -2.448 10.389 22.138 1.00 95.25 90 ALA A CA 1
ATOM 732 C C . ALA A 1 90 ? -2.524 11.830 21.607 1.00 95.25 90 ALA A C 1
ATOM 734 O O . ALA A 1 90 ? -1.759 12.687 22.037 1.00 95.25 90 ALA A O 1
ATOM 735 N N . LYS A 1 91 ? -3.494 12.122 20.729 1.00 94.38 91 LYS A N 1
ATOM 736 C CA . LYS A 1 91 ? -3.800 13.485 20.266 1.00 94.38 91 LYS A CA 1
ATOM 737 C C . LYS A 1 91 ? -4.729 14.273 21.197 1.00 94.38 91 LYS A C 1
ATOM 739 O O . LYS A 1 91 ? -5.126 15.383 20.852 1.00 94.38 91 LYS A O 1
ATOM 744 N N . HIS A 1 92 ? -5.086 13.723 22.359 1.00 94.88 92 HIS A N 1
ATOM 745 C CA . HIS A 1 92 ? -5.998 14.333 23.333 1.00 94.88 92 HIS A CA 1
ATOM 746 C C . HIS A 1 92 ? -7.352 14.762 22.744 1.00 94.88 92 HIS A C 1
ATOM 748 O O . HIS A 1 92 ? -7.980 15.707 23.224 1.00 94.88 92 HIS A O 1
ATOM 754 N N . LEU A 1 93 ? -7.823 14.061 21.710 1.00 95.06 93 LEU A N 1
ATOM 755 C CA . LEU A 1 93 ? -9.092 14.369 21.066 1.00 95.06 93 LEU A CA 1
ATOM 756 C C . LEU A 1 93 ? -10.243 13.704 21.811 1.00 95.06 93 LEU A C 1
ATOM 758 O O . LEU A 1 93 ? -10.230 12.499 22.087 1.00 95.06 93 LEU A O 1
ATOM 762 N N . THR A 1 94 ? -11.289 14.476 22.084 1.00 96.00 94 THR A N 1
ATOM 763 C CA . THR A 1 94 ? -12.573 13.906 22.490 1.00 96.00 94 THR A CA 1
ATOM 764 C C . THR A 1 94 ? -13.244 13.217 21.301 1.00 96.00 94 THR A C 1
ATOM 766 O O . THR A 1 94 ? -12.941 13.501 20.139 1.00 96.00 94 THR A O 1
ATOM 769 N N . GLN A 1 95 ? -14.188 12.315 21.576 1.00 96.56 95 GLN A N 1
ATOM 770 C CA . GLN A 1 95 ? -15.003 11.703 20.521 1.00 96.56 95 GLN A CA 1
ATOM 771 C C . GLN A 1 95 ? -15.763 12.774 19.727 1.00 96.56 95 GLN A C 1
ATOM 773 O O . GLN A 1 95 ? -15.761 12.747 18.502 1.00 96.56 95 GLN A O 1
ATOM 778 N N . LYS A 1 96 ? -16.306 13.795 20.397 1.00 96.19 96 LYS A N 1
ATOM 779 C CA . LYS A 1 96 ? -16.914 14.948 19.727 1.00 96.19 96 LYS A CA 1
ATOM 780 C C . LYS A 1 96 ? -15.973 15.615 18.718 1.00 96.19 96 LYS A C 1
ATOM 782 O O . LYS A 1 96 ? -16.344 15.788 17.564 1.00 96.19 96 LYS A O 1
ATOM 787 N N . GLN A 1 97 ? -14.747 15.937 19.132 1.00 95.94 97 GLN A N 1
ATOM 788 C CA . GLN A 1 97 ? -13.764 16.608 18.272 1.00 95.94 97 GLN A CA 1
ATOM 789 C C . GLN A 1 97 ? -13.362 15.748 17.071 1.00 95.94 97 GLN A C 1
ATOM 791 O O . GLN A 1 97 ? -13.248 16.254 15.956 1.00 95.94 97 GLN A O 1
ATOM 796 N N . LEU A 1 98 ? -13.161 14.442 17.273 1.00 95.62 98 LEU A N 1
ATOM 797 C CA . LEU A 1 98 ? -12.857 13.541 16.164 1.00 95.62 98 LEU A CA 1
ATOM 798 C C . LEU A 1 98 ? -14.055 13.403 15.212 1.00 95.62 98 LEU A C 1
ATOM 800 O O . LEU A 1 98 ? -13.868 13.405 13.999 1.00 95.62 98 LEU A O 1
ATOM 804 N N . ALA A 1 99 ? -15.277 13.333 15.742 1.00 95.62 99 ALA A N 1
ATOM 805 C CA . ALA A 1 99 ? -16.495 13.250 14.945 1.00 95.62 99 ALA A CA 1
ATOM 806 C C . ALA A 1 99 ? -16.691 14.508 14.085 1.00 95.62 99 ALA A C 1
ATOM 808 O O . ALA A 1 99 ? -16.950 14.391 12.888 1.00 95.62 99 ALA A O 1
ATOM 809 N N . GLU A 1 100 ? -16.466 15.694 14.662 1.00 95.12 100 GLU A N 1
ATOM 810 C CA . GLU A 1 100 ? -16.482 16.977 13.950 1.00 95.12 100 GLU A CA 1
ATOM 811 C C . GLU A 1 100 ? -15.470 16.991 12.796 1.00 95.12 100 GLU A C 1
ATOM 813 O O . GLU A 1 100 ? -15.846 17.275 11.659 1.00 95.12 100 GLU A O 1
ATOM 818 N N . ARG A 1 101 ? -14.214 16.589 13.042 1.00 94.38 101 ARG A N 1
ATOM 819 C CA . ARG A 1 101 ? -13.183 16.487 11.987 1.00 94.38 101 ARG A CA 1
ATOM 820 C C . ARG A 1 101 ? -13.530 15.454 10.917 1.00 94.38 101 ARG A C 1
ATOM 822 O O . ARG A 1 101 ? -13.244 15.648 9.740 1.00 94.38 101 ARG A O 1
ATOM 829 N N . ALA A 1 102 ? -14.167 14.356 11.312 1.00 92.50 102 ALA A N 1
ATOM 830 C CA . ALA A 1 102 ? -14.625 13.320 10.397 1.00 92.50 102 ALA A CA 1
ATOM 831 C C . ALA A 1 102 ? -15.925 13.682 9.663 1.00 92.50 102 ALA A C 1
ATOM 833 O O . ALA A 1 102 ? -16.323 12.942 8.757 1.00 92.50 102 ALA A O 1
ATOM 834 N N . GLY A 1 103 ? -16.570 14.805 9.997 1.00 93.75 103 GLY A N 1
ATOM 835 C CA . GLY A 1 103 ? -17.852 15.209 9.425 1.00 93.75 103 GLY A CA 1
ATOM 836 C C . GLY A 1 103 ? -18.970 14.207 9.721 1.00 93.75 103 GLY A C 1
ATOM 837 O O . GLY A 1 103 ? -19.819 13.967 8.865 1.00 93.75 103 GLY A O 1
ATOM 838 N N . ILE A 1 104 ? -18.934 13.569 10.894 1.00 94.94 104 ILE A N 1
ATOM 839 C CA . ILE A 1 104 ? -19.949 12.618 11.360 1.00 94.94 104 ILE A CA 1
ATOM 840 C C . ILE A 1 104 ? -20.528 13.062 12.702 1.00 94.94 104 ILE A C 1
ATOM 842 O O . ILE A 1 104 ? -19.950 13.873 13.420 1.00 94.94 104 ILE A O 1
ATOM 846 N N . HIS A 1 105 ? -21.684 12.511 13.060 1.00 96.44 105 HIS A N 1
ATOM 847 C CA . HIS A 1 105 ? -22.313 12.802 14.343 1.00 96.44 105 HIS A CA 1
ATOM 848 C C . HIS A 1 105 ? -21.544 12.142 15.500 1.00 96.44 105 HIS A C 1
ATOM 850 O O . HIS A 1 105 ? -21.117 10.994 15.376 1.00 96.44 105 HIS A O 1
ATOM 856 N N . GLU A 1 106 ? -21.430 12.814 16.650 1.00 96.81 106 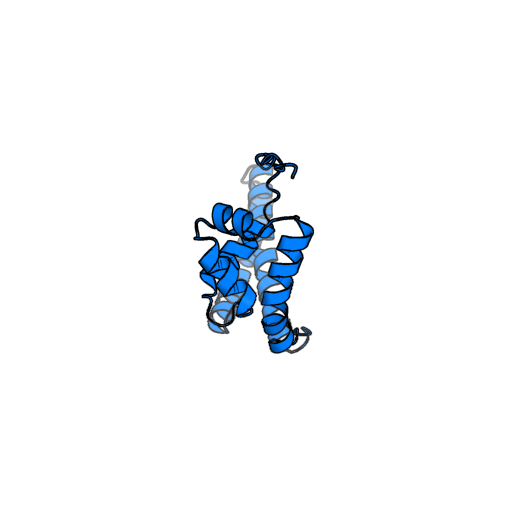GLU A N 1
ATOM 857 C CA . GLU A 1 106 ? -20.705 12.289 17.823 1.00 96.81 106 GLU A CA 1
ATOM 858 C C . GLU A 1 106 ? -21.203 10.900 18.254 1.00 96.81 106 GLU A C 1
ATOM 860 O O . GLU A 1 106 ? -20.403 9.979 18.397 1.00 96.81 106 GLU A O 1
ATOM 865 N N . ASN A 1 107 ? -22.524 10.717 18.371 1.00 96.81 107 ASN A N 1
ATOM 866 C CA . ASN A 1 107 ? -23.141 9.432 18.729 1.00 96.81 107 ASN A CA 1
ATOM 867 C C . ASN A 1 107 ? -22.734 8.289 17.786 1.00 96.81 107 ASN A C 1
ATOM 869 O O . ASN A 1 107 ? -22.644 7.139 18.210 1.00 96.81 107 ASN A O 1
ATOM 873 N N . LEU A 1 108 ? -22.488 8.592 16.506 1.00 96.12 108 LEU A N 1
ATOM 874 C CA . LEU A 1 108 ? -22.049 7.590 15.539 1.00 96.12 108 LEU A CA 1
ATOM 875 C C . LEU A 1 108 ? -20.604 7.164 15.811 1.00 96.12 108 LEU A C 1
ATOM 877 O O . LEU A 1 108 ? -20.314 5.972 15.796 1.00 96.12 108 LEU A O 1
ATOM 881 N N . LEU A 1 109 ? -19.717 8.114 16.119 1.00 96.19 109 LEU A N 1
ATOM 882 C CA . LEU A 1 109 ? -18.345 7.789 16.505 1.00 96.19 109 LEU A CA 1
ATOM 883 C C . LEU A 1 109 ? -18.296 7.032 17.840 1.00 96.19 109 LEU A C 1
ATOM 885 O O . LEU A 1 109 ? -17.560 6.059 17.958 1.00 96.19 109 LEU A O 1
ATOM 889 N N . GLN A 1 110 ? -19.100 7.437 18.826 1.00 96.56 110 GLN A N 1
ATOM 890 C CA . GLN A 1 110 ? -19.227 6.708 20.090 1.00 96.56 110 GLN A CA 1
ATOM 891 C C . GLN A 1 110 ? -19.643 5.256 19.851 1.00 96.56 110 GLN A C 1
ATOM 893 O O . GLN A 1 110 ? -19.026 4.346 20.401 1.00 96.56 110 GLN A O 1
ATOM 898 N N . LYS A 1 111 ? -20.638 5.037 18.979 1.00 96.56 111 LYS A N 1
ATOM 899 C CA . LYS A 1 111 ? -21.058 3.695 18.573 1.00 96.56 111 LYS A CA 1
ATOM 900 C C . LYS A 1 111 ? -19.901 2.919 17.940 1.00 96.56 111 LYS A C 1
ATOM 902 O O . LYS A 1 111 ? -19.637 1.796 18.362 1.00 96.56 111 LYS A O 1
ATOM 907 N N . TYR A 1 112 ? -19.180 3.525 16.994 1.00 96.50 112 TYR A N 1
ATOM 908 C CA . TYR A 1 112 ? -18.016 2.899 16.361 1.00 96.50 112 TYR A CA 1
ATOM 909 C C . TYR A 1 112 ? -16.956 2.480 17.381 1.00 96.50 112 TYR A C 1
ATOM 911 O O . TYR A 1 112 ? -16.512 1.338 17.336 1.00 96.50 112 TYR A O 1
ATOM 919 N N . GLU A 1 113 ? -16.588 3.345 18.329 1.00 96.25 113 GLU A N 1
ATOM 920 C CA . GLU A 1 113 ? -15.615 2.983 19.366 1.00 96.25 113 GLU A CA 1
ATOM 921 C C . GLU A 1 113 ? -16.157 1.908 20.317 1.00 96.25 113 GLU A C 1
ATOM 923 O O . GLU A 1 113 ? -15.428 0.975 20.644 1.00 96.25 113 GLU A O 1
ATOM 928 N N . SER A 1 114 ? -17.434 1.972 20.713 1.00 96.19 114 SER A N 1
ATOM 929 C CA . SER A 1 114 ? -18.034 0.965 21.605 1.00 96.19 114 SER A CA 1
ATOM 930 C C . SER A 1 114 ? -18.124 -0.428 20.978 1.00 96.19 114 SER A C 1
ATOM 932 O O . SER A 1 114 ? -18.014 -1.432 21.676 1.00 96.19 114 SER A O 1
ATOM 934 N N . GLU A 1 115 ? -18.288 -0.493 19.656 1.00 95.56 115 GLU A N 1
ATOM 935 C CA . GLU A 1 115 ? -18.380 -1.737 18.889 1.00 95.56 115 GLU A CA 1
ATOM 936 C C . GLU A 1 115 ? -17.021 -2.145 18.291 1.00 95.56 115 GLU A C 1
ATOM 938 O O . GLU A 1 115 ? -16.978 -2.996 17.398 1.00 95.56 115 GLU A O 1
ATOM 943 N N . ASN A 1 116 ? -15.915 -1.534 18.743 1.00 93.81 116 ASN A N 1
ATOM 944 C CA . ASN A 1 116 ? -14.557 -1.748 18.230 1.00 93.81 116 ASN A CA 1
ATOM 945 C C . ASN A 1 116 ? -14.477 -1.700 16.695 1.00 93.81 116 ASN A C 1
ATOM 947 O O . ASN A 1 116 ? -13.805 -2.514 16.068 1.00 93.81 116 ASN A O 1
ATOM 951 N N . TYR A 1 117 ? -15.196 -0.764 16.076 1.00 94.38 117 TYR A N 1
ATOM 952 C CA . TYR A 1 117 ? -15.257 -0.568 14.627 1.00 94.38 117 TYR A CA 1
ATOM 953 C C . TYR A 1 117 ? -15.708 -1.810 13.822 1.00 94.38 117 TYR A C 1
ATOM 955 O O . TYR A 1 117 ? -15.555 -1.836 12.603 1.00 94.38 117 TYR A O 1
ATOM 963 N N . SER A 1 118 ? -16.310 -2.818 14.465 1.00 88.94 118 SER A N 1
ATOM 964 C CA . SER A 1 118 ? -16.593 -4.143 13.880 1.00 88.94 118 SER A CA 1
ATOM 965 C C . SER A 1 118 ? -17.430 -4.127 12.595 1.00 88.94 118 SER A C 1
ATOM 967 O O . SER A 1 118 ? -17.182 -4.920 11.691 1.00 88.94 118 SER A O 1
ATOM 969 N N . CYS A 1 119 ? -18.404 -3.221 12.488 1.00 87.31 119 CYS A N 1
ATOM 970 C CA . CYS A 1 119 ? -19.283 -3.090 11.317 1.00 87.31 119 CYS A CA 1
ATOM 971 C C . CYS A 1 119 ? -18.987 -1.835 10.479 1.00 87.31 119 CYS A C 1
ATOM 973 O O . CYS A 1 119 ? -19.821 -1.394 9.685 1.00 87.31 119 CYS A O 1
ATOM 975 N N . VAL A 1 120 ? -17.819 -1.218 10.669 1.00 93.50 120 VAL A N 1
ATOM 976 C CA . VAL A 1 120 ? -17.447 0.022 9.987 1.00 93.50 120 VAL A CA 1
ATOM 977 C C . VAL A 1 120 ? -16.760 -0.305 8.667 1.00 93.50 120 VAL A C 1
ATOM 979 O O . VAL A 1 120 ? -15.845 -1.121 8.604 1.00 93.50 120 VAL A O 1
ATOM 982 N N . SER A 1 121 ? -17.188 0.346 7.583 1.00 93.19 121 SER A N 1
ATOM 983 C CA . SER A 1 121 ? -16.542 0.147 6.283 1.00 93.19 121 SER A CA 1
ATOM 984 C C . SER A 1 121 ? -15.066 0.566 6.319 1.00 93.19 121 SER A C 1
ATOM 986 O O . SER A 1 121 ? -14.706 1.564 6.951 1.00 93.19 121 SER A O 1
ATOM 988 N N . LEU A 1 122 ? -14.222 -0.141 5.560 1.00 92.50 122 LEU A N 1
ATOM 989 C CA . LEU A 1 122 ? -12.796 0.179 5.425 1.00 92.50 122 LEU A CA 1
ATOM 990 C C . LEU A 1 122 ? -12.560 1.639 4.999 1.00 92.50 122 LEU A C 1
ATOM 992 O O . LEU A 1 122 ? -11.606 2.267 5.445 1.00 92.50 122 LEU A O 1
ATOM 996 N N . HIS A 1 123 ? -13.453 2.198 4.176 1.00 93.38 123 HIS A N 1
ATOM 997 C CA . HIS A 1 123 ? -13.396 3.599 3.762 1.00 93.38 123 HIS A CA 1
ATOM 998 C C . HIS A 1 123 ? -13.467 4.565 4.956 1.00 93.38 123 HIS A C 1
ATOM 1000 O O . HIS A 1 123 ? -12.677 5.500 5.040 1.00 93.38 123 HIS A O 1
ATOM 1006 N N . ILE A 1 124 ? -14.383 4.327 5.899 1.00 93.06 124 ILE A N 1
ATOM 1007 C CA . ILE A 1 124 ? -14.532 5.171 7.092 1.00 93.06 124 ILE A CA 1
ATOM 1008 C C . ILE A 1 124 ? -13.354 4.975 8.049 1.00 93.06 124 ILE A C 1
ATOM 1010 O O . ILE A 1 124 ? -12.840 5.958 8.574 1.00 93.06 124 ILE A O 1
ATOM 1014 N N . ILE A 1 125 ? -12.889 3.736 8.226 1.00 94.69 125 ILE A N 1
ATOM 1015 C CA . ILE A 1 125 ? -11.679 3.433 9.002 1.00 94.69 125 ILE A CA 1
ATOM 1016 C C . ILE A 1 125 ? -10.479 4.218 8.455 1.00 94.69 125 ILE A C 1
ATOM 1018 O O . ILE A 1 125 ? -9.811 4.923 9.206 1.00 94.69 125 ILE A O 1
ATOM 1022 N N . SER A 1 126 ? -10.248 4.153 7.141 1.00 94.44 126 SER A N 1
ATOM 1023 C CA . SER A 1 126 ? -9.168 4.882 6.467 1.00 94.44 126 SER A CA 1
ATOM 1024 C C . SER A 1 126 ? -9.332 6.395 6.611 1.00 94.44 126 SER A C 1
ATOM 1026 O O . SER A 1 126 ? -8.366 7.083 6.929 1.00 94.44 126 SER A O 1
ATOM 1028 N N . LYS A 1 127 ? -10.555 6.919 6.465 1.00 94.50 127 LYS A N 1
ATOM 1029 C CA . LYS A 1 127 ? -10.843 8.342 6.684 1.00 94.50 127 LYS A CA 1
ATOM 1030 C C . LYS A 1 127 ? -10.457 8.789 8.097 1.00 94.50 127 LYS A C 1
ATOM 1032 O O . LYS A 1 127 ? -9.797 9.812 8.250 1.00 94.50 127 LYS A O 1
ATOM 1037 N N . ILE A 1 128 ? -10.857 8.033 9.120 1.00 95.06 128 ILE A N 1
ATOM 1038 C CA . ILE A 1 128 ? -10.542 8.339 10.522 1.00 95.06 128 ILE A CA 1
ATOM 1039 C C . ILE A 1 128 ? -9.032 8.240 10.768 1.00 95.06 128 ILE A C 1
ATOM 1041 O O . ILE A 1 128 ? -8.472 9.141 11.385 1.00 95.06 128 ILE A O 1
ATOM 1045 N N . ALA A 1 129 ? -8.366 7.206 10.246 1.00 95.62 129 ALA A N 1
ATOM 1046 C CA . ALA A 1 129 ? -6.916 7.049 10.353 1.00 95.62 129 ALA A CA 1
ATOM 1047 C C . ALA A 1 129 ? -6.165 8.256 9.769 1.00 95.62 129 ALA A C 1
ATOM 1049 O O . ALA A 1 129 ? -5.315 8.829 10.443 1.00 95.62 129 ALA A O 1
ATOM 1050 N N . HIS A 1 130 ? -6.544 8.717 8.573 1.00 94.81 130 HIS A N 1
ATOM 1051 C CA . HIS A 1 130 ? -5.937 9.903 7.966 1.00 94.81 130 HIS A CA 1
ATOM 1052 C C . HIS A 1 130 ? -6.122 11.164 8.817 1.00 94.81 130 HIS A C 1
ATOM 1054 O O . HIS A 1 130 ? -5.167 11.909 9.002 1.00 94.81 130 HIS A O 1
ATOM 1060 N N . ILE A 1 131 ? -7.313 11.384 9.382 1.00 94.56 131 ILE A N 1
ATOM 1061 C CA . ILE A 1 131 ? -7.576 12.527 10.277 1.00 94.56 131 ILE A CA 1
ATOM 1062 C C . ILE A 1 131 ? -6.707 12.460 11.540 1.00 94.56 131 ILE A C 1
ATOM 1064 O O . ILE A 1 131 ? -6.264 13.488 12.059 1.00 94.56 131 ILE A O 1
ATOM 1068 N N . LEU A 1 132 ? -6.475 11.254 12.057 1.00 93.44 132 LEU A N 1
ATOM 1069 C CA . LEU A 1 132 ? -5.627 11.034 13.223 1.00 93.44 132 LEU A CA 1
ATOM 1070 C C . LEU A 1 132 ? -4.141 11.219 12.901 1.00 93.44 132 LEU A C 1
ATOM 1072 O O . LEU A 1 132 ? -3.416 11.723 13.751 1.00 93.44 132 LEU A O 1
ATOM 1076 N N . GLU A 1 133 ? -3.681 10.887 11.698 1.00 90.31 133 GLU A N 1
ATOM 1077 C CA . GLU A 1 133 ? -2.285 11.086 11.288 1.00 90.31 133 GLU A CA 1
ATOM 1078 C C . GLU A 1 133 ? -1.981 12.526 10.870 1.00 90.31 133 GLU A C 1
ATOM 1080 O O . GLU A 1 133 ? -0.868 12.991 11.091 1.00 90.31 133 GLU A O 1
ATOM 1085 N N . THR A 1 134 ? -2.952 13.284 10.350 1.00 87.62 134 THR A N 1
ATOM 1086 C CA . THR A 1 134 ? -2.721 14.693 10.006 1.00 87.62 134 THR A CA 1
ATOM 1087 C C . THR A 1 134 ? -2.375 15.512 11.247 1.00 87.62 134 THR A C 1
ATOM 1089 O O . THR A 1 134 ? -3.150 15.571 12.211 1.00 87.62 134 THR A O 1
ATOM 1092 N N . ASP A 1 135 ? -1.200 16.139 11.238 1.00 64.00 135 ASP A N 1
ATOM 1093 C CA . ASP A 1 135 ? -0.751 17.084 12.262 1.00 64.00 135 ASP A CA 1
ATOM 1094 C C . ASP A 1 135 ? -1.502 18.398 12.115 1.00 64.00 135 ASP A C 1
ATOM 1096 O O . ASP A 1 135 ? -1.002 19.399 11.611 1.00 64.00 135 ASP A O 1
ATOM 1100 N N . ASP A 1 136 ? -2.760 18.376 12.534 1.00 59.38 136 ASP A N 1
ATOM 1101 C CA . ASP A 1 136 ? -3.582 19.566 12.556 1.00 59.38 136 ASP A CA 1
ATOM 1102 C C . ASP A 1 136 ? -3.184 20.393 13.787 1.00 59.38 136 ASP A C 1
ATOM 1104 O O . ASP A 1 136 ? -3.735 20.249 14.883 1.00 59.38 136 ASP A O 1
ATOM 1108 N N . SER A 1 137 ? -2.172 21.245 13.606 1.00 46.12 137 SER A N 1
ATOM 1109 C CA . SER A 1 137 ? -1.771 22.322 14.516 1.00 46.12 137 SER A CA 1
ATOM 1110 C C . SER A 1 137 ? -2.818 23.447 14.540 1.00 46.12 137 SER A C 1
ATOM 1112 O O . SER A 1 137 ? -2.486 24.627 14.431 1.00 46.12 137 SER A O 1
ATOM 1114 N N . SER A 1 138 ? -4.097 23.090 14.637 1.00 39.94 138 SER A N 1
ATOM 1115 C CA . SER A 1 138 ? -5.206 24.028 14.754 1.00 39.94 138 SER A CA 1
ATOM 1116 C C . SER A 1 138 ? -5.672 24.035 16.214 1.00 39.94 138 SER A C 1
ATOM 1118 O O . SER A 1 138 ? -6.101 22.990 16.721 1.00 39.94 138 SER A O 1
ATOM 1120 N N . PRO A 1 139 ? -5.532 25.159 16.947 1.00 41.50 139 PRO A N 1
ATOM 1121 C CA . PRO A 1 139 ? -5.876 25.212 18.360 1.00 41.50 139 PRO A CA 1
ATOM 1122 C C . PRO A 1 139 ? -7.376 24.960 18.527 1.00 41.50 139 PRO A C 1
ATOM 1124 O O . PRO A 1 139 ? -8.211 25.672 17.971 1.00 41.50 139 PRO A O 1
ATOM 1127 N N . ALA A 1 140 ? -7.716 23.923 19.296 1.00 46.66 140 ALA A N 1
ATOM 1128 C CA . ALA A 1 140 ? -9.097 23.613 19.635 1.00 46.66 140 ALA A CA 1
ATOM 1129 C C . ALA A 1 140 ? -9.780 24.847 20.260 1.00 46.66 140 ALA A C 1
ATOM 1131 O O . ALA A 1 140 ? -9.166 25.503 21.108 1.00 46.66 140 ALA A O 1
ATOM 1132 N N . PRO A 1 141 ? -11.043 25.160 19.910 1.00 40.78 141 PRO A N 1
ATOM 1133 C CA . PRO A 1 141 ? -11.786 26.200 20.603 1.00 40.78 141 PRO A CA 1
ATOM 1134 C C . PRO A 1 141 ? -11.927 25.792 22.072 1.00 40.78 141 PRO A C 1
ATOM 1136 O O . PRO A 1 141 ? -12.561 24.789 22.414 1.00 40.78 141 PRO A O 1
ATOM 1139 N N . THR A 1 142 ? -11.286 26.562 22.948 1.00 46.00 142 THR A N 1
ATOM 1140 C CA . THR A 1 142 ? -11.374 26.440 24.400 1.00 46.00 142 THR A CA 1
ATOM 1141 C C . THR A 1 142 ? -12.831 26.599 24.814 1.00 46.00 142 THR A C 1
ATOM 1143 O O . THR A 1 142 ? -13.373 27.696 24.893 1.00 46.00 142 THR A O 1
ATOM 1146 N N . THR A 1 143 ? -13.497 25.475 25.071 1.00 43.97 143 THR A N 1
ATOM 1147 C CA . THR A 1 143 ? -14.821 25.494 25.691 1.00 43.97 143 THR A CA 1
ATOM 1148 C C . THR A 1 143 ? -14.622 25.875 27.162 1.00 43.97 143 THR A C 1
ATOM 1150 O O . THR A 1 143 ? -13.858 25.191 27.851 1.00 43.97 143 THR A O 1
ATOM 1153 N N . PRO A 1 144 ? -15.241 26.954 27.675 1.00 48.44 144 PRO A N 1
ATOM 1154 C CA . PRO A 1 144 ? -15.032 27.361 29.054 1.00 48.44 144 PRO A CA 1
ATOM 1155 C C . PRO A 1 144 ? -15.617 26.297 29.985 1.00 48.44 144 PRO A C 1
ATOM 1157 O O . PRO A 1 144 ? -16.799 25.955 29.903 1.00 48.44 144 PRO A O 1
ATOM 1160 N N . ARG A 1 145 ? -14.776 25.763 30.880 1.00 44.94 145 ARG A N 1
ATOM 1161 C CA . ARG A 1 145 ? -15.220 24.945 32.014 1.00 44.94 145 ARG A CA 1
ATOM 1162 C C . ARG A 1 145 ? -16.228 25.766 32.818 1.00 44.94 145 ARG A C 1
ATOM 1164 O O . ARG A 1 145 ? -15.851 26.754 33.444 1.00 44.94 145 ARG A O 1
ATOM 1171 N N . ARG A 1 146 ? -17.495 25.342 32.824 1.00 46.28 146 ARG A N 1
ATOM 1172 C CA . ARG A 1 146 ? -18.454 25.754 33.854 1.00 46.28 146 ARG A CA 1
ATOM 1173 C C . ARG A 1 146 ? -17.905 25.282 35.197 1.0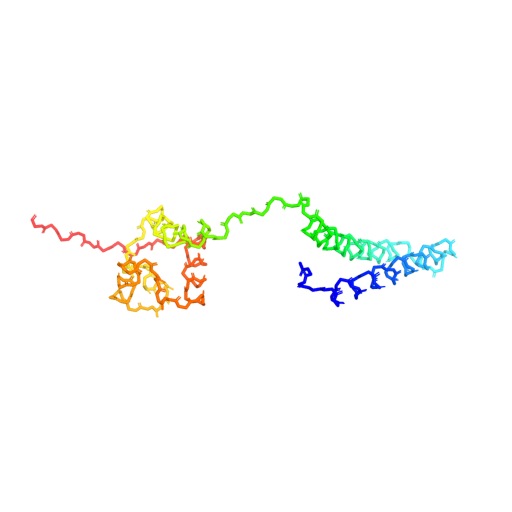0 46.28 146 ARG A C 1
ATOM 1175 O O . ARG A 1 146 ? -17.826 24.080 35.434 1.00 46.28 146 ARG A O 1
ATOM 1182 N N . GLN A 1 147 ? -17.485 26.233 36.022 1.00 47.31 14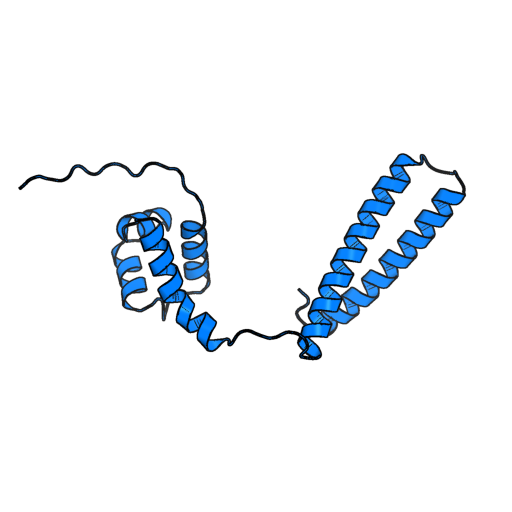7 GLN A N 1
ATOM 1183 C CA . GLN A 1 147 ? -17.294 26.005 37.445 1.00 47.31 147 GLN A CA 1
ATOM 1184 C C . GLN A 1 147 ? -18.680 25.775 38.058 1.00 47.31 147 GLN A C 1
ATOM 1186 O O . GLN A 1 147 ? -19.596 26.566 37.819 1.00 47.31 147 GLN A O 1
ATOM 1191 N N . VAL A 1 148 ? -18.823 24.663 38.773 1.00 52.66 148 VAL A N 1
ATOM 1192 C CA . VAL A 1 148 ? -19.867 24.437 39.777 1.00 52.66 148 VAL A CA 1
ATOM 1193 C C . VAL A 1 148 ? -19.146 24.337 41.107 1.00 52.66 148 VAL A C 1
ATOM 1195 O O . VAL A 1 148 ? -18.082 23.673 41.113 1.00 52.66 148 VAL A O 1
#

Radius of gyration: 25.3 Å; chains: 1; bounding box: 52×45×72 Å

Sequence (148 aa):
MLKNEKQYRSAKTSLNKWRSNLDVLNSRAESGAVEAWLIEEERFAIQQQIKQLQTEIQEFEDIVEGKTQLAKIVSQVDALPSLLIMWRLAKHLTQKQLAERAGIHENLLQKYESENYSCVSLHIISKIAHILETDDSSPAPTTPRRQV

Foldseek 3Di:
DDDDPVSLVVLVVVLVVLVVVLVVLVVVCVVVPDDNVVSVVVNVVSVVSNVVSVVVNVVVVCVVVVVDDDDDPVVVVLCLLVVLVVLCVVVVHDLCRLCVLLVHDSVVSVVCNVVSVPPPDPVSSVSSVVSSPDPPPDDDPPDDPPDD